Protein AF-A0AAJ2LQS5-F1 (afdb_monomer)

Radius of gyration: 23.56 Å; Cα contacts (8 Å, |Δi|>4): 98; chains: 1; bounding box: 58×43×59 Å

Sequence (122 aa):
MPHKDPDAAKAWRREWWKNSPAMREKQNARSREMKAKINGMLREHKLSMGCADCGFVGHHAALEFHHVGEDKELNLSFAKSISQAKREMQKCEVLCSNCHRIRHWNERPCKPDIFEATYEPA

pLDDT: mean 87.98, std 8.64, range [52.34, 97.75]

Secondary structure (DSSP, 8-state):
---SSHHHHHHHHHHHHHTSHHHHHHHHHHHHHHHHHHHHHHHHHHHHH--TTT---S-GGGEEEEESSS-----GGG--SHHHHHHHHTTEEEEEHHHHHHHHHHHS---HHHHHHH----

Structure (mmCIF, N/CA/C/O backbone):
data_AF-A0AAJ2LQS5-F1
#
_entry.id   AF-A0AAJ2LQS5-F1
#
loop_
_atom_site.group_PDB
_atom_site.id
_atom_site.type_symbol
_atom_site.label_atom_id
_atom_site.label_alt_id
_atom_site.label_comp_id
_atom_site.label_asym_id
_atom_site.label_entity_id
_atom_site.label_seq_id
_atom_site.pdbx_PDB_ins_code
_atom_site.Cartn_x
_atom_site.Cartn_y
_atom_site.Cartn_z
_atom_site.occupancy
_atom_site.B_iso_or_equiv
_atom_site.auth_seq_id
_atom_site.auth_comp_id
_atom_site.auth_asym_id
_atom_site.auth_atom_id
_atom_site.pdbx_PDB_model_num
ATOM 1 N N . MET A 1 1 ? 20.183 9.359 -44.467 1.00 52.34 1 MET A N 1
ATOM 2 C CA . MET A 1 1 ? 20.311 8.588 -43.206 1.00 52.34 1 MET A CA 1
ATOM 3 C C . MET A 1 1 ? 21.008 9.479 -42.184 1.00 52.34 1 MET A C 1
ATOM 5 O O . MET A 1 1 ? 21.917 10.182 -42.607 1.00 52.34 1 MET A O 1
ATOM 9 N N . PRO A 1 2 ? 20.585 9.538 -40.907 1.00 62.75 2 PRO A N 1
ATOM 10 C CA . PRO A 1 2 ? 20.836 10.703 -40.044 1.00 62.75 2 PRO 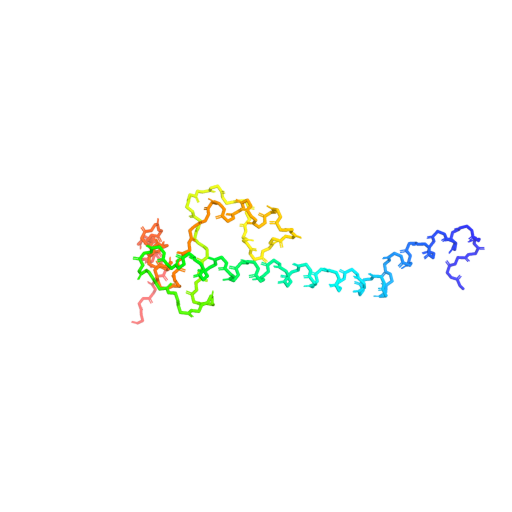A CA 1
ATOM 11 C C . PRO A 1 2 ? 22.287 10.928 -39.600 1.00 62.75 2 PRO A C 1
ATOM 13 O O . PRO A 1 2 ? 22.541 11.894 -38.894 1.00 62.75 2 PRO A O 1
ATOM 16 N N . HIS A 1 3 ? 23.246 10.093 -40.009 1.00 65.75 3 HIS A N 1
ATOM 17 C CA . HIS A 1 3 ? 24.655 10.249 -39.650 1.00 65.75 3 HIS A CA 1
ATOM 18 C C . HIS A 1 3 ? 25.542 9.843 -40.838 1.00 65.75 3 HIS A C 1
ATOM 20 O O . HIS A 1 3 ? 25.412 8.730 -41.346 1.00 65.75 3 HIS A O 1
ATOM 26 N N . LYS A 1 4 ? 26.407 10.760 -41.303 1.00 67.88 4 LYS A N 1
ATOM 27 C CA . LYS A 1 4 ? 27.444 10.500 -42.328 1.00 67.88 4 LYS A CA 1
ATOM 28 C C . LYS A 1 4 ? 28.679 9.800 -41.744 1.00 67.88 4 LYS A C 1
ATOM 30 O O . LYS A 1 4 ? 29.369 9.100 -42.471 1.00 67.88 4 LYS A O 1
ATOM 35 N N . ASP A 1 5 ? 28.930 9.997 -40.452 1.00 84.50 5 ASP A N 1
ATOM 36 C CA . ASP A 1 5 ? 30.027 9.389 -39.700 1.00 84.50 5 ASP A CA 1
ATOM 37 C C . ASP A 1 5 ? 29.607 8.010 -39.125 1.00 84.50 5 ASP A C 1
ATOM 39 O O . ASP A 1 5 ? 28.599 7.933 -38.404 1.00 84.50 5 ASP A O 1
ATOM 43 N N . PRO A 1 6 ? 30.333 6.914 -39.437 1.00 82.81 6 PRO A N 1
ATOM 44 C CA . PRO A 1 6 ? 30.054 5.569 -38.931 1.00 82.81 6 PRO A CA 1
ATOM 45 C C . PRO A 1 6 ? 30.029 5.460 -37.401 1.00 82.81 6 PRO A C 1
ATOM 47 O O . PRO A 1 6 ? 29.211 4.705 -36.859 1.00 82.81 6 PRO A O 1
ATOM 50 N N . ASP A 1 7 ? 30.882 6.211 -36.701 1.00 85.00 7 ASP A N 1
ATOM 51 C CA . ASP A 1 7 ? 30.987 6.143 -35.242 1.00 8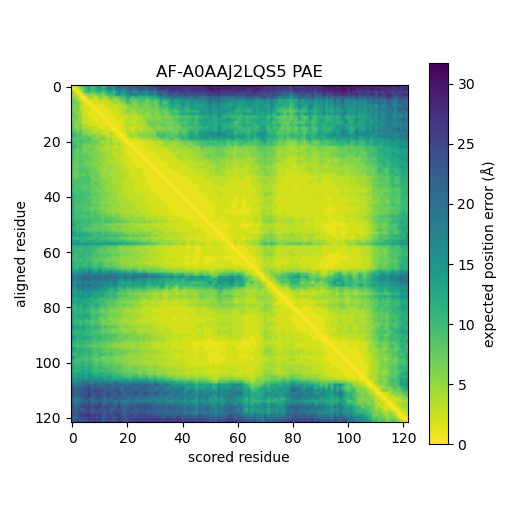5.00 7 ASP A CA 1
ATOM 52 C C . ASP A 1 7 ? 29.810 6.850 -34.568 1.00 85.00 7 ASP A C 1
ATOM 54 O O . ASP A 1 7 ? 29.163 6.279 -33.680 1.00 85.00 7 ASP A O 1
ATOM 58 N N . ALA A 1 8 ? 29.422 8.022 -35.079 1.00 84.38 8 ALA A N 1
ATOM 59 C CA . ALA A 1 8 ? 28.189 8.696 -34.682 1.00 84.38 8 ALA A CA 1
ATOM 60 C C . ALA A 1 8 ? 26.942 7.813 -34.904 1.00 84.38 8 ALA A C 1
ATOM 62 O O . ALA A 1 8 ? 26.075 7.724 -34.032 1.00 84.38 8 ALA A O 1
ATOM 63 N N . ALA A 1 9 ? 26.867 7.075 -36.021 1.00 84.00 9 ALA A N 1
ATOM 64 C CA . ALA A 1 9 ? 25.767 6.143 -36.293 1.00 84.00 9 ALA A CA 1
ATOM 65 C C . ALA A 1 9 ? 25.734 4.943 -35.324 1.00 84.00 9 ALA A C 1
ATOM 67 O O . ALA A 1 9 ? 24.669 4.378 -35.042 1.00 84.00 9 ALA A O 1
ATOM 68 N N . LYS A 1 10 ? 26.899 4.509 -34.829 1.00 85.50 10 LYS A N 1
ATOM 69 C CA . LYS A 1 10 ? 27.030 3.424 -33.845 1.00 85.50 10 LYS A CA 1
ATO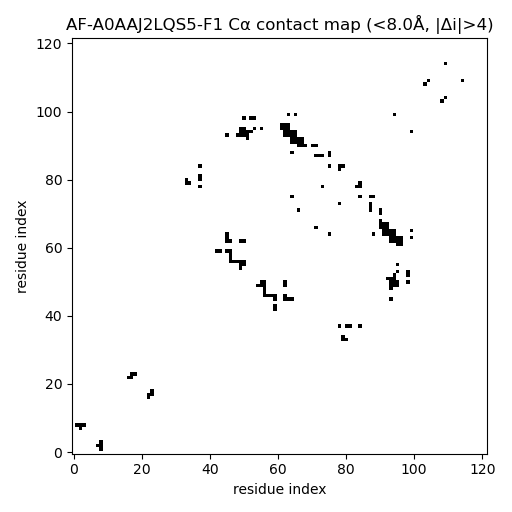M 70 C C . LYS A 1 10 ? 26.611 3.889 -32.451 1.00 85.50 10 LYS A C 1
ATOM 72 O O . LYS A 1 10 ? 25.832 3.196 -31.793 1.00 85.50 10 LYS A O 1
ATOM 77 N N . ALA A 1 11 ? 27.068 5.070 -32.034 1.00 86.94 11 ALA A N 1
ATOM 78 C CA . ALA A 1 11 ? 26.673 5.702 -30.778 1.00 86.94 11 ALA A CA 1
ATOM 79 C C . ALA A 1 11 ? 25.160 5.965 -30.735 1.00 86.94 11 ALA A C 1
ATOM 81 O O . ALA A 1 11 ? 24.492 5.538 -29.791 1.00 86.94 11 ALA A O 1
ATOM 82 N N . TRP A 1 12 ? 24.602 6.551 -31.800 1.00 85.81 12 TRP A N 1
ATOM 83 C CA . TRP A 1 12 ? 23.165 6.803 -31.907 1.00 85.81 12 TRP A CA 1
ATOM 84 C C . TRP A 1 12 ? 22.340 5.515 -31.821 1.00 85.81 12 TRP A C 1
ATOM 86 O O . TRP A 1 12 ? 21.392 5.454 -31.043 1.00 85.81 12 TRP A O 1
ATOM 96 N N . ARG A 1 13 ? 22.723 4.441 -32.532 1.00 83.19 13 ARG A N 1
ATOM 97 C CA . ARG A 1 13 ? 22.027 3.141 -32.437 1.00 83.19 13 ARG A CA 1
ATOM 98 C C . ARG A 1 13 ? 22.064 2.560 -31.025 1.00 83.19 13 ARG A C 1
ATOM 100 O O . ARG A 1 13 ? 21.065 1.999 -30.578 1.00 83.19 13 ARG A O 1
ATOM 107 N N . ARG A 1 14 ? 23.186 2.703 -30.312 1.00 85.19 14 ARG A N 1
ATOM 108 C CA . ARG A 1 14 ? 23.319 2.251 -28.919 1.00 85.19 14 ARG A CA 1
ATOM 109 C C . ARG A 1 14 ? 22.384 3.028 -27.990 1.00 85.19 14 ARG A C 1
ATOM 111 O O . ARG A 1 14 ? 21.737 2.414 -27.146 1.00 85.19 14 ARG A O 1
ATOM 118 N N . GLU A 1 15 ? 22.294 4.346 -28.149 1.00 85.50 15 GLU A N 1
ATOM 119 C CA . GLU A 1 15 ? 21.396 5.211 -27.369 1.00 85.50 15 GLU A CA 1
ATOM 120 C C . GLU A 1 15 ? 19.916 4.961 -27.703 1.00 85.50 15 GLU A C 1
ATOM 122 O O . GLU A 1 15 ? 19.073 4.834 -26.813 1.00 85.50 15 GLU A O 1
ATOM 127 N N . TRP A 1 16 ? 19.602 4.829 -28.993 1.00 85.25 16 TRP A N 1
ATOM 128 C CA . TRP A 1 16 ? 18.257 4.550 -29.485 1.00 85.25 16 TRP A CA 1
ATOM 129 C C . TRP A 1 16 ? 17.766 3.186 -29.008 1.00 85.25 16 TRP A C 1
ATOM 131 O O . TRP A 1 16 ? 16.643 3.087 -28.528 1.00 85.25 16 TRP A O 1
ATOM 141 N N . TRP A 1 17 ? 18.610 2.147 -29.048 1.00 79.06 17 TRP A N 1
ATOM 142 C CA . TRP A 1 17 ? 18.236 0.818 -28.562 1.00 79.06 17 TRP A CA 1
ATOM 143 C C . TRP A 1 17 ? 17.881 0.829 -27.072 1.00 79.06 17 TRP A C 1
ATOM 145 O O . TRP A 1 17 ? 16.870 0.236 -26.695 1.00 79.06 17 TRP A O 1
ATOM 155 N N . LYS A 1 18 ? 18.633 1.561 -26.232 1.00 80.38 18 LYS A N 1
ATOM 156 C CA . LYS A 1 18 ? 18.306 1.733 -24.800 1.00 80.38 18 LYS A CA 1
ATOM 157 C C . LYS A 1 18 ? 16.915 2.341 -24.592 1.00 80.38 18 LYS A C 1
ATOM 159 O O . LYS A 1 18 ? 16.222 1.957 -23.658 1.00 80.38 18 LYS A O 1
ATOM 164 N N . ASN A 1 19 ? 16.514 3.259 -25.470 1.00 82.88 19 ASN A N 1
ATOM 165 C CA . ASN A 1 19 ? 15.224 3.949 -25.426 1.00 82.88 19 ASN A CA 1
ATOM 166 C C . ASN A 1 19 ? 14.176 3.360 -26.380 1.00 82.88 19 ASN A C 1
ATOM 168 O O . ASN A 1 19 ? 13.111 3.954 -26.563 1.00 82.88 19 ASN A O 1
ATOM 172 N N . SER A 1 20 ? 14.464 2.207 -26.986 1.00 89.69 20 SER A N 1
ATOM 173 C CA . SER A 1 20 ? 13.588 1.598 -27.978 1.00 89.69 20 SER A CA 1
ATOM 174 C C . SER A 1 20 ? 12.257 1.179 -27.347 1.00 89.69 20 SER A C 1
ATOM 176 O O . SER A 1 20 ? 12.215 0.837 -26.159 1.00 89.69 20 SER A O 1
ATOM 178 N N . PRO A 1 21 ? 11.166 1.140 -28.132 1.00 90.00 21 PRO A N 1
ATOM 179 C CA . PRO A 1 21 ? 9.877 0.645 -27.655 1.00 90.00 21 PRO A CA 1
ATOM 180 C C . PRO A 1 21 ? 9.974 -0.743 -27.003 1.00 90.00 21 PRO A C 1
ATOM 182 O O . PRO A 1 21 ? 9.381 -0.963 -25.953 1.00 90.00 21 PRO A O 1
ATOM 185 N N . ALA A 1 22 ? 10.793 -1.645 -27.557 1.00 88.88 22 ALA A N 1
ATOM 186 C CA . ALA A 1 22 ? 11.001 -2.987 -27.012 1.00 88.88 22 ALA A CA 1
ATOM 187 C C . ALA A 1 22 ? 11.678 -2.975 -25.628 1.00 88.88 22 ALA A C 1
ATOM 189 O O . ALA A 1 22 ? 11.248 -3.681 -24.715 1.00 88.88 22 ALA A O 1
ATOM 190 N N . MET A 1 23 ? 12.715 -2.151 -25.439 1.00 88.38 23 MET A N 1
ATOM 191 C CA . MET A 1 23 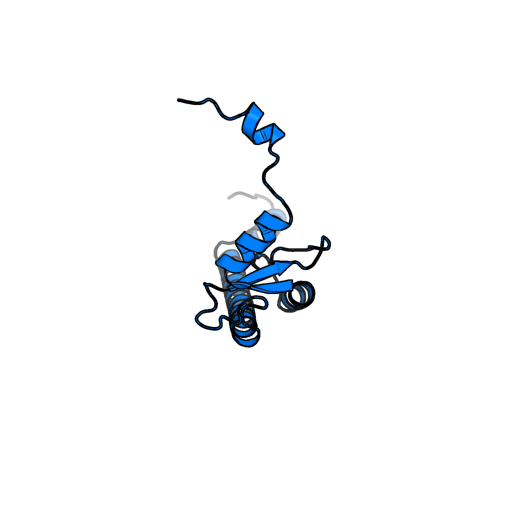? 13.386 -2.028 -24.139 1.00 88.38 23 MET A CA 1
ATOM 192 C C . MET A 1 23 ? 12.501 -1.339 -23.098 1.00 88.38 23 MET A C 1
ATOM 194 O O . MET A 1 23 ? 12.470 -1.774 -21.944 1.00 88.38 23 MET A O 1
ATOM 198 N N . ARG A 1 24 ? 11.736 -0.319 -23.509 1.00 88.12 24 ARG A N 1
ATOM 199 C CA . ARG A 1 24 ? 10.727 0.330 -22.661 1.00 88.12 24 ARG A CA 1
ATOM 200 C C . ARG A 1 24 ? 9.647 -0.655 -22.231 1.00 88.12 24 ARG A C 1
ATOM 202 O O . ARG A 1 24 ? 9.332 -0.704 -21.048 1.00 88.12 24 ARG A O 1
ATOM 209 N N . GLU A 1 25 ? 9.137 -1.486 -23.139 1.00 92.25 25 GLU A N 1
ATOM 210 C CA . GLU A 1 25 ? 8.140 -2.500 -22.783 1.00 92.25 25 GLU A CA 1
ATOM 211 C C . GLU A 1 25 ? 8.715 -3.535 -21.816 1.00 92.25 25 GLU A C 1
ATOM 213 O O . GLU A 1 25 ? 8.087 -3.848 -20.809 1.00 92.25 25 GLU A O 1
ATOM 218 N N . LYS A 1 26 ? 9.955 -3.992 -22.031 1.00 91.12 26 LYS A N 1
ATOM 219 C CA . LYS A 1 26 ? 10.638 -4.891 -21.089 1.00 91.12 26 LYS A CA 1
ATOM 220 C C . LYS A 1 26 ? 10.778 -4.268 -19.694 1.00 91.12 26 LYS A C 1
ATOM 222 O O . LYS A 1 26 ? 10.565 -4.944 -18.685 1.00 91.12 26 LYS A O 1
ATOM 227 N N . GLN A 1 27 ? 11.127 -2.983 -19.617 1.00 88.81 27 GLN A N 1
ATOM 228 C CA . GLN A 1 27 ? 11.227 -2.256 -18.350 1.00 88.81 27 GLN A CA 1
ATOM 229 C C . GLN A 1 27 ? 9.854 -2.079 -17.684 1.00 88.81 27 GLN A C 1
ATOM 231 O O . GLN A 1 27 ? 9.722 -2.315 -16.480 1.00 88.81 27 GLN A O 1
ATOM 236 N N . ASN A 1 28 ? 8.830 -1.725 -18.461 1.00 91.62 28 ASN A N 1
ATOM 237 C CA . ASN A 1 28 ? 7.454 -1.580 -17.995 1.00 91.62 28 ASN A CA 1
ATOM 238 C C . ASN A 1 28 ? 6.897 -2.907 -17.480 1.00 91.62 28 ASN A C 1
ATOM 240 O O . ASN A 1 28 ? 6.310 -2.935 -16.402 1.00 91.62 28 ASN A O 1
ATOM 244 N N . ALA A 1 29 ? 7.127 -4.012 -18.191 1.00 94.44 29 ALA A N 1
ATOM 245 C CA . ALA A 1 29 ? 6.728 -5.352 -17.773 1.00 94.44 29 ALA A CA 1
ATOM 246 C C . ALA A 1 29 ? 7.345 -5.717 -16.416 1.00 94.44 29 ALA A C 1
ATOM 248 O O . ALA A 1 29 ? 6.624 -6.090 -15.490 1.00 94.44 29 ALA A O 1
ATOM 249 N N . ARG A 1 30 ? 8.655 -5.491 -16.246 1.00 91.44 30 ARG A N 1
ATOM 250 C CA . ARG A 1 30 ? 9.337 -5.698 -14.959 1.00 91.44 30 ARG A CA 1
ATOM 251 C C . ARG A 1 30 ? 8.764 -4.810 -13.849 1.00 91.44 30 ARG A C 1
ATOM 253 O O . ARG A 1 30 ? 8.618 -5.253 -12.712 1.00 91.44 30 ARG A O 1
ATOM 260 N N . SER A 1 31 ? 8.444 -3.555 -14.163 1.00 91.31 31 SER A N 1
ATOM 261 C CA . SER A 1 31 ? 7.837 -2.627 -13.204 1.00 91.31 31 SER A CA 1
ATOM 262 C C . SER A 1 31 ? 6.431 -3.072 -12.787 1.00 91.31 31 SER A C 1
ATOM 264 O O . SER A 1 31 ? 6.126 -3.067 -11.595 1.00 91.31 31 SER A O 1
ATOM 266 N N . ARG A 1 32 ? 5.602 -3.526 -13.737 1.00 93.81 32 ARG A N 1
ATOM 267 C CA . ARG A 1 32 ? 4.264 -4.087 -13.482 1.00 93.81 32 ARG A CA 1
ATOM 268 C C . ARG A 1 32 ? 4.346 -5.323 -12.588 1.00 93.81 32 ARG A C 1
ATOM 270 O O . ARG A 1 32 ? 3.608 -5.402 -11.612 1.00 93.81 32 ARG A O 1
ATOM 277 N N . GLU A 1 33 ? 5.274 -6.236 -12.871 1.00 95.12 33 GLU A N 1
ATOM 278 C CA . GLU A 1 33 ? 5.494 -7.442 -12.067 1.00 95.12 33 GLU A CA 1
ATOM 279 C C . GLU A 1 33 ? 5.897 -7.095 -10.625 1.00 95.12 33 GLU A C 1
ATOM 281 O O . GLU A 1 33 ? 5.315 -7.603 -9.666 1.00 95.12 33 GLU A O 1
ATOM 286 N N . MET A 1 34 ? 6.853 -6.175 -10.454 1.00 93.62 34 MET A N 1
ATOM 287 C CA . MET A 1 34 ? 7.264 -5.720 -9.124 1.00 93.62 34 MET A CA 1
ATOM 288 C C . MET A 1 34 ? 6.108 -5.042 -8.379 1.00 93.62 34 MET A C 1
ATOM 290 O O . MET A 1 34 ? 5.890 -5.308 -7.198 1.00 93.62 34 MET A O 1
ATOM 294 N N . LYS A 1 35 ? 5.325 -4.204 -9.067 1.00 93.62 35 LYS A N 1
ATOM 295 C CA . LYS A 1 35 ? 4.162 -3.534 -8.478 1.00 93.62 35 LYS A CA 1
ATOM 296 C C . LYS A 1 35 ? 3.079 -4.532 -8.065 1.00 93.62 35 LYS A C 1
ATOM 298 O O . LYS A 1 35 ? 2.487 -4.365 -7.004 1.00 93.62 35 LYS A O 1
ATOM 303 N N . ALA A 1 36 ? 2.853 -5.587 -8.848 1.00 95.00 36 ALA A N 1
ATOM 304 C CA . ALA A 1 36 ? 1.943 -6.671 -8.486 1.00 95.00 36 ALA A CA 1
ATOM 305 C C . ALA A 1 36 ? 2.410 -7.403 -7.217 1.00 95.00 36 ALA A C 1
ATOM 307 O O . ALA A 1 36 ? 1.609 -7.594 -6.305 1.00 95.00 36 ALA A O 1
ATOM 308 N N . LYS A 1 37 ? 3.710 -7.720 -7.112 1.00 95.69 37 LYS A N 1
ATOM 309 C CA . LYS A 1 37 ? 4.311 -8.339 -5.915 1.00 95.69 37 LYS A CA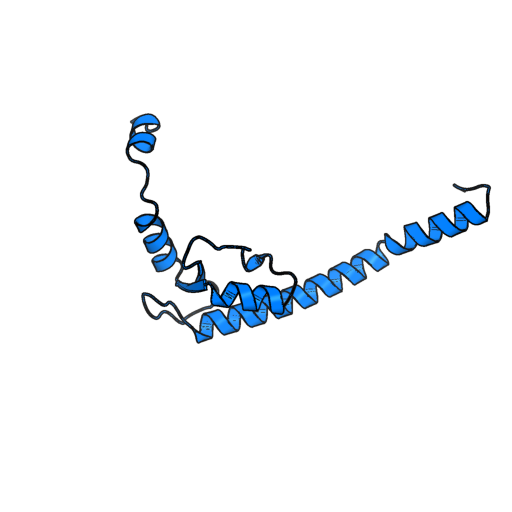 1
ATOM 310 C C . LYS A 1 37 ? 4.141 -7.474 -4.666 1.00 95.69 37 LYS A C 1
ATOM 312 O O . LYS A 1 37 ? 3.698 -7.966 -3.633 1.00 95.69 37 LYS A O 1
ATOM 317 N N . ILE A 1 38 ? 4.449 -6.180 -4.769 1.00 95.44 38 ILE A N 1
ATOM 318 C CA . ILE A 1 38 ? 4.281 -5.230 -3.659 1.00 95.44 38 ILE A CA 1
ATOM 319 C C . ILE A 1 38 ? 2.805 -5.140 -3.264 1.00 95.44 38 ILE A C 1
ATOM 321 O O . ILE A 1 38 ? 2.480 -5.273 -2.090 1.00 95.44 38 ILE A O 1
ATOM 325 N N . ASN A 1 39 ? 1.902 -4.981 -4.233 1.00 94.44 39 ASN A N 1
ATOM 326 C CA . ASN A 1 39 ? 0.470 -4.909 -3.960 1.00 94.44 39 ASN A CA 1
ATOM 327 C C . ASN A 1 39 ? -0.065 -6.184 -3.295 1.00 94.44 39 ASN A C 1
ATOM 329 O O . ASN A 1 39 ? -0.911 -6.066 -2.416 1.00 94.44 39 ASN A O 1
ATOM 333 N N . GLY A 1 40 ? 0.409 -7.372 -3.684 1.00 96.00 40 GLY A N 1
ATOM 334 C CA . GLY A 1 40 ? 0.057 -8.634 -3.024 1.00 96.00 40 GLY A CA 1
ATOM 335 C C . GLY A 1 40 ? 0.448 -8.624 -1.547 1.00 96.00 40 GLY A C 1
ATOM 336 O O . GLY A 1 40 ? -0.414 -8.755 -0.683 1.00 96.00 40 GLY A O 1
ATOM 337 N N . MET A 1 41 ? 1.714 -8.309 -1.259 1.00 95.88 41 MET A N 1
ATOM 338 C CA . MET A 1 41 ? 2.228 -8.196 0.111 1.00 95.88 41 MET A CA 1
ATOM 339 C C . MET A 1 41 ? 1.440 -7.179 0.957 1.00 95.88 41 MET A C 1
ATOM 341 O O . MET A 1 41 ? 1.114 -7.443 2.112 1.00 95.88 41 MET A O 1
ATOM 345 N N . LEU A 1 42 ? 1.106 -6.014 0.391 1.00 95.38 42 LEU A N 1
ATOM 346 C CA . LEU A 1 42 ? 0.321 -4.994 1.094 1.00 95.38 42 LEU A CA 1
ATOM 347 C C . LEU A 1 42 ? -1.107 -5.467 1.396 1.00 95.38 42 LEU A C 1
ATOM 349 O O . LEU A 1 42 ? -1.649 -5.128 2.445 1.00 95.38 42 LEU A O 1
ATOM 353 N N . ARG A 1 43 ? -1.728 -6.237 0.493 1.00 96.06 43 ARG A N 1
ATOM 354 C CA . ARG A 1 43 ? -3.074 -6.796 0.704 1.00 96.06 43 ARG A CA 1
ATOM 355 C C . ARG A 1 43 ? -3.079 -7.825 1.823 1.00 96.06 43 ARG A C 1
ATOM 357 O O . ARG A 1 43 ? -3.930 -7.736 2.703 1.00 96.06 43 ARG A O 1
ATOM 364 N N . GLU A 1 44 ? -2.126 -8.752 1.794 1.00 96.00 44 GLU A N 1
ATOM 365 C CA . GLU A 1 44 ? -1.960 -9.773 2.831 1.00 96.00 44 GLU A CA 1
ATOM 366 C C . GLU A 1 44 ? -1.747 -9.130 4.198 1.00 96.00 44 GLU A C 1
ATOM 368 O O . GLU A 1 44 ? -2.428 -9.477 5.158 1.00 96.00 44 GLU A O 1
ATOM 373 N N . HIS A 1 45 ? -0.878 -8.123 4.276 1.00 95.62 45 HIS A N 1
ATOM 374 C CA . HIS A 1 45 ? -0.629 -7.436 5.534 1.00 95.62 45 HIS A CA 1
ATOM 375 C C . HIS A 1 45 ? -1.862 -6.693 6.063 1.00 95.62 45 HIS A C 1
ATOM 377 O O . HIS A 1 45 ? -2.167 -6.796 7.247 1.00 95.62 45 HIS A O 1
ATOM 383 N N . LYS A 1 46 ? -2.616 -5.998 5.198 1.00 96.25 46 LYS A N 1
ATOM 384 C CA . LYS A 1 46 ? -3.876 -5.353 5.603 1.00 96.25 46 LYS A CA 1
ATOM 385 C C . LYS A 1 46 ? -4.850 -6.357 6.217 1.00 96.25 46 LYS A C 1
ATOM 387 O O . LYS A 1 46 ? -5.398 -6.095 7.280 1.00 96.25 46 LYS A O 1
ATOM 392 N N . LEU A 1 47 ? -5.049 -7.502 5.566 1.00 96.69 47 LEU A N 1
ATOM 393 C CA . LEU A 1 47 ? -5.948 -8.549 6.061 1.00 96.69 47 LEU A CA 1
ATOM 394 C C . LEU A 1 47 ? -5.417 -9.228 7.326 1.00 96.69 47 LEU A C 1
ATOM 396 O O . LEU A 1 47 ? -6.203 -9.591 8.188 1.00 96.69 47 LEU A O 1
ATOM 400 N N . SER A 1 48 ? -4.102 -9.382 7.459 1.00 96.06 48 SER A N 1
ATOM 401 C CA . SER A 1 48 ? -3.503 -9.968 8.659 1.00 96.06 48 SER A CA 1
ATOM 402 C C . SER A 1 48 ? -3.636 -9.068 9.886 1.00 96.06 48 SER A C 1
ATOM 404 O O . SER A 1 48 ? -3.737 -9.588 10.991 1.00 96.06 48 SER A O 1
ATOM 406 N N . MET A 1 49 ? -3.576 -7.747 9.708 1.00 95.94 49 MET A N 1
ATOM 407 C CA . MET A 1 49 ? -3.635 -6.792 10.817 1.00 95.94 49 MET A CA 1
ATOM 408 C C . MET A 1 49 ? -5.071 -6.423 11.189 1.00 95.94 49 MET A C 1
ATOM 410 O O . MET A 1 49 ? -5.391 -6.325 12.370 1.00 95.94 49 MET A O 1
ATOM 414 N N . GLY A 1 50 ? -5.937 -6.215 10.192 1.00 96.19 50 GLY A N 1
ATOM 415 C CA . GLY A 1 50 ? -7.267 -5.661 10.425 1.00 96.19 50 GLY A CA 1
ATOM 416 C C . GLY A 1 50 ? -7.248 -4.188 10.825 1.00 96.19 50 GLY A C 1
ATOM 417 O O . GLY A 1 50 ? -6.196 -3.572 10.967 1.00 96.19 50 GLY A O 1
ATOM 418 N N . CYS A 1 51 ? -8.430 -3.593 10.977 1.00 97.75 51 CYS A N 1
ATOM 419 C CA . CYS A 1 51 ? -8.537 -2.233 11.498 1.00 97.75 51 CYS A CA 1
ATOM 420 C C . CYS A 1 51 ? -8.136 -2.189 12.981 1.00 97.75 51 CYS A C 1
ATOM 422 O O . CYS A 1 51 ? -8.795 -2.829 13.794 1.00 97.75 51 CYS A O 1
ATOM 424 N N . ALA A 1 52 ? -7.153 -1.365 13.345 1.00 96.81 52 ALA A N 1
ATOM 425 C CA . ALA A 1 52 ? -6.718 -1.187 14.732 1.00 96.81 52 ALA A CA 1
ATOM 426 C C . ALA A 1 52 ? -7.823 -0.622 15.646 1.00 96.81 52 ALA A C 1
ATOM 428 O O . ALA A 1 52 ? -7.913 -1.015 16.803 1.00 96.81 52 ALA A O 1
ATOM 429 N N . ASP A 1 53 ? -8.703 0.239 15.120 1.00 96.44 53 ASP A N 1
ATOM 430 C CA . ASP A 1 53 ? -9.754 0.869 15.934 1.00 96.44 53 ASP A CA 1
ATOM 431 C C . ASP A 1 53 ? -11.001 -0.007 16.144 1.00 96.44 53 ASP A C 1
ATOM 433 O O . ASP A 1 53 ? -11.525 -0.085 17.250 1.00 96.44 53 ASP A O 1
ATOM 437 N N . CYS A 1 54 ? -11.519 -0.643 15.086 1.00 96.62 54 CYS A N 1
ATOM 438 C CA . CYS A 1 54 ? -12.788 -1.383 15.141 1.00 96.62 54 CYS A CA 1
ATOM 439 C C . CYS A 1 54 ? -12.667 -2.887 14.862 1.00 96.62 54 CYS A C 1
ATOM 441 O O . CYS A 1 54 ? -13.675 -3.590 14.860 1.00 96.62 54 CYS A O 1
ATOM 443 N N . GLY A 1 55 ? -11.465 -3.391 14.572 1.00 96.06 55 GLY A N 1
ATOM 444 C CA . GLY A 1 55 ? -11.219 -4.812 14.318 1.00 96.06 55 GLY A CA 1
ATOM 445 C C . GLY A 1 55 ? -11.724 -5.341 12.971 1.00 96.06 55 GLY A C 1
ATOM 446 O O . GLY A 1 55 ? -11.701 -6.546 12.750 1.00 96.06 55 GLY A O 1
ATOM 447 N N . PHE A 1 56 ? -12.195 -4.493 12.050 1.00 97.00 56 PHE A N 1
ATOM 448 C CA . PHE A 1 56 ? -12.701 -4.946 10.749 1.00 97.00 56 PHE A CA 1
ATOM 449 C C . PHE A 1 56 ? -11.633 -5.691 9.920 1.00 97.00 56 PHE A C 1
ATOM 451 O O . PHE A 1 56 ? -10.570 -5.136 9.636 1.00 97.00 56 PHE A O 1
ATOM 458 N N . VAL A 1 57 ? -11.965 -6.907 9.459 1.00 93.44 57 VAL A N 1
ATOM 459 C CA . VAL A 1 57 ? -11.130 -7.760 8.583 1.00 93.44 57 VAL A CA 1
ATOM 460 C C . VAL A 1 57 ? -11.965 -8.387 7.453 1.00 93.44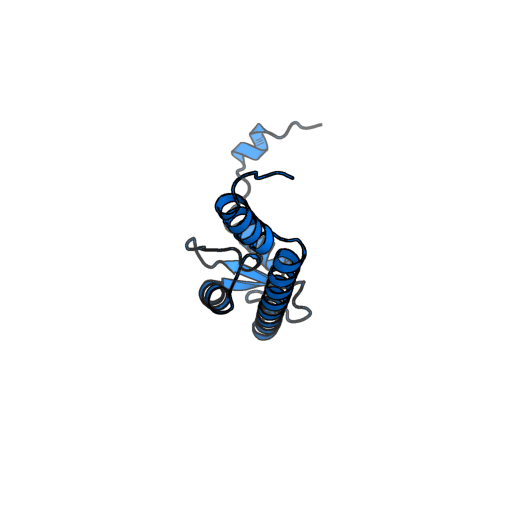 57 VAL A C 1
ATOM 462 O O . VAL A 1 57 ? -11.975 -9.595 7.250 1.00 93.44 57 VAL A O 1
ATOM 465 N N . GLY A 1 58 ? -12.741 -7.580 6.726 1.00 93.50 58 GLY A N 1
ATOM 466 C CA . GLY A 1 58 ? -13.575 -8.097 5.629 1.00 93.50 58 GLY A CA 1
ATOM 467 C C . GLY A 1 58 ? -12.848 -8.149 4.284 1.00 93.50 58 GLY A C 1
ATOM 468 O O . GLY A 1 58 ? -12.780 -9.184 3.628 1.00 93.50 58 GLY A O 1
ATOM 469 N N . HIS A 1 59 ? -12.308 -7.011 3.845 1.00 96.25 59 HIS A N 1
ATOM 470 C CA . HIS A 1 59 ? -11.671 -6.898 2.536 1.00 96.25 59 HIS A CA 1
ATOM 471 C C . HIS A 1 59 ? -10.570 -5.836 2.552 1.00 96.25 59 HIS A C 1
ATOM 473 O O . HIS A 1 59 ? -10.781 -4.716 3.016 1.00 96.25 59 HIS A O 1
ATOM 479 N N . HIS A 1 60 ? -9.409 -6.145 1.969 1.00 95.62 60 HIS A N 1
ATOM 480 C CA . HIS A 1 60 ? -8.237 -5.260 1.982 1.00 95.62 60 HIS A CA 1
ATOM 481 C C . HIS A 1 60 ? -8.492 -3.886 1.331 1.00 95.62 60 HIS A C 1
ATOM 483 O O . HIS A 1 60 ? -7.710 -2.959 1.523 1.00 95.62 60 HIS A O 1
ATOM 489 N N . ALA A 1 61 ? -9.510 -3.768 0.468 1.00 95.38 61 ALA A N 1
ATOM 490 C CA . ALA A 1 61 ? -9.839 -2.516 -0.221 1.00 95.38 61 ALA A CA 1
ATOM 491 C C . ALA A 1 61 ? -10.551 -1.515 0.695 1.00 95.38 61 ALA A C 1
ATOM 493 O O . ALA A 1 61 ? -10.477 -0.323 0.434 1.00 95.38 61 ALA A O 1
ATOM 494 N N . ALA A 1 62 ? -11.197 -1.997 1.759 1.00 96.31 62 ALA A N 1
ATOM 495 C CA . ALA A 1 62 ? -11.791 -1.157 2.794 1.00 96.31 62 ALA A CA 1
ATOM 496 C C . ALA A 1 62 ? -10.799 -0.832 3.925 1.00 96.31 62 ALA A C 1
ATOM 498 O O . ALA A 1 62 ? -11.171 -0.174 4.891 1.00 96.31 62 ALA A O 1
ATOM 499 N N . LEU A 1 63 ? -9.555 -1.314 3.817 1.00 96.69 63 LEU A N 1
ATOM 500 C CA . LEU A 1 63 ? -8.471 -1.074 4.760 1.00 96.69 63 LEU A CA 1
ATOM 501 C C . LEU A 1 63 ? -7.436 -0.133 4.140 1.00 96.69 63 LEU A C 1
ATOM 503 O O . LEU A 1 63 ? -7.044 -0.281 2.980 1.00 96.69 63 LEU A O 1
ATOM 507 N N . GLU A 1 64 ? -6.948 0.808 4.929 1.00 95.00 64 GLU A N 1
ATOM 508 C CA . GLU A 1 64 ? -6.012 1.866 4.571 1.00 95.00 64 GLU A CA 1
ATOM 509 C C . GLU A 1 64 ? -4.847 1.878 5.562 1.00 95.00 64 GLU A C 1
ATOM 511 O O . GLU A 1 64 ? -4.981 1.452 6.705 1.00 95.00 64 GLU A O 1
ATOM 516 N N . PHE A 1 65 ? -3.681 2.309 5.086 1.00 94.44 65 PHE A N 1
ATOM 517 C CA . PHE A 1 65 ? -2.522 2.506 5.948 1.00 94.44 65 PHE A CA 1
ATOM 518 C C . PHE A 1 65 ? -2.569 3.925 6.495 1.00 94.44 65 PHE A C 1
ATOM 520 O O . PHE A 1 65 ? -2.526 4.874 5.709 1.00 94.44 65 PHE A O 1
ATOM 527 N N . HIS A 1 66 ? -2.649 4.036 7.812 1.00 91.69 66 HIS A N 1
ATOM 528 C CA . HIS A 1 66 ? -2.581 5.291 8.535 1.00 91.69 66 HIS A CA 1
ATOM 529 C C . HIS A 1 66 ? -1.181 5.457 9.121 1.00 91.69 66 HIS A C 1
ATOM 531 O O . HIS A 1 66 ? -0.633 4.526 9.705 1.00 91.69 66 HIS A O 1
ATOM 537 N N . HIS A 1 67 ? -0.580 6.623 8.928 1.00 90.12 67 HIS A N 1
ATOM 538 C CA . HIS A 1 67 ? 0.757 6.926 9.429 1.00 90.12 67 HIS A CA 1
ATOM 539 C C . HIS A 1 67 ? 0.679 7.361 10.889 1.00 90.12 67 HIS A C 1
ATOM 541 O O . HIS A 1 67 ? 0.021 8.350 11.187 1.00 90.12 67 HIS A O 1
ATOM 547 N N . VAL A 1 68 ? 1.384 6.660 11.779 1.00 84.31 68 VAL A N 1
ATOM 548 C CA . VAL A 1 68 ? 1.430 7.009 13.205 1.00 84.31 68 VAL A CA 1
ATOM 549 C C . VAL A 1 68 ? 2.599 7.976 13.418 1.00 84.31 68 VAL A C 1
ATOM 551 O O . VAL A 1 68 ? 3.721 7.564 13.707 1.00 84.31 68 VAL A O 1
ATOM 554 N N . GLY A 1 69 ? 2.351 9.271 13.196 1.00 79.69 69 GLY A N 1
ATOM 555 C CA . GLY A 1 69 ? 3.331 10.356 13.347 1.00 79.69 69 GLY A CA 1
ATOM 556 C C . GLY A 1 69 ? 3.642 11.125 12.055 1.00 79.69 69 GLY A C 1
ATOM 557 O O . GLY A 1 69 ? 3.076 10.867 10.994 1.00 79.69 69 GLY A O 1
ATOM 558 N N . GLU A 1 70 ? 4.558 12.094 12.147 1.00 72.69 70 GLU A N 1
ATOM 559 C CA . GLU A 1 70 ? 4.899 12.999 11.033 1.00 72.69 70 GLU A CA 1
ATOM 560 C C . GLU A 1 70 ? 6.041 12.486 10.135 1.00 72.69 70 GLU A C 1
ATOM 562 O O . GLU A 1 70 ? 6.282 13.044 9.064 1.00 72.69 70 GLU A O 1
ATOM 567 N N . ASP A 1 71 ? 6.718 11.396 10.518 1.00 71.06 71 ASP A N 1
ATOM 568 C CA . ASP A 1 71 ? 7.876 10.834 9.800 1.00 71.06 71 ASP A CA 1
ATOM 569 C C . ASP A 1 71 ? 7.472 9.935 8.612 1.00 71.06 71 ASP A C 1
ATOM 571 O O . ASP A 1 71 ? 7.855 8.764 8.484 1.00 71.06 71 ASP A O 1
ATOM 575 N N . LYS A 1 72 ? 6.638 10.498 7.736 1.00 75.50 72 LYS A N 1
ATOM 576 C CA . LYS A 1 72 ? 6.220 9.878 6.481 1.00 75.50 72 LYS A CA 1
ATOM 577 C C . LYS A 1 72 ? 7.257 10.142 5.401 1.00 75.50 72 LYS A C 1
ATOM 579 O O . LYS A 1 72 ? 7.317 11.229 4.829 1.00 75.50 72 LYS A O 1
ATOM 584 N N . GLU A 1 73 ? 8.000 9.105 5.037 1.00 72.81 73 GLU A N 1
ATOM 585 C CA . GLU A 1 73 ? 8.926 9.178 3.905 1.00 72.81 73 GLU A CA 1
ATOM 586 C C . GLU A 1 73 ? 8.200 8.945 2.575 1.00 72.81 73 GLU A C 1
ATOM 588 O O . GLU A 1 73 ? 8.610 9.461 1.531 1.00 72.81 73 GLU A O 1
ATOM 593 N N . LEU A 1 74 ? 7.125 8.142 2.579 1.00 80.69 74 LEU A N 1
ATOM 594 C CA . LEU A 1 74 ? 6.481 7.707 1.345 1.00 80.69 74 LEU A CA 1
ATOM 595 C C . LEU A 1 74 ? 5.009 7.308 1.535 1.00 80.69 74 LEU A C 1
ATOM 597 O O . LEU A 1 74 ? 4.613 6.652 2.488 1.00 80.69 74 LEU A O 1
ATOM 601 N N . ASN A 1 75 ? 4.161 7.582 0.542 1.00 82.69 75 ASN A N 1
ATOM 602 C CA . ASN A 1 75 ? 2.908 6.833 0.429 1.00 82.69 75 ASN A CA 1
ATOM 603 C C . ASN A 1 75 ? 3.205 5.397 -0.049 1.00 82.69 75 ASN A C 1
ATOM 605 O O . ASN A 1 75 ? 3.792 5.220 -1.116 1.00 82.69 75 ASN A O 1
ATOM 609 N N . LEU A 1 76 ? 2.749 4.378 0.687 1.00 85.69 76 LEU A N 1
ATOM 610 C CA . LEU A 1 76 ? 2.942 2.956 0.352 1.00 85.69 76 LEU A CA 1
ATOM 611 C C . LEU A 1 76 ? 2.506 2.582 -1.078 1.00 85.69 76 LEU A C 1
ATOM 613 O O . LEU A 1 76 ? 3.076 1.673 -1.679 1.00 85.69 76 LEU A O 1
ATOM 617 N N . SER A 1 77 ? 1.572 3.331 -1.672 1.00 80.25 77 SER A N 1
ATOM 618 C CA . SER A 1 77 ? 1.139 3.166 -3.070 1.00 80.25 77 SER A CA 1
ATOM 619 C C . SER A 1 77 ? 2.231 3.492 -4.105 1.00 80.25 77 SER A C 1
ATOM 621 O O . SER A 1 77 ? 2.143 3.061 -5.259 1.00 80.25 77 SER A O 1
ATOM 623 N N . PHE A 1 78 ? 3.259 4.252 -3.710 1.00 86.31 78 PHE A N 1
ATOM 624 C CA . PHE A 1 78 ? 4.404 4.640 -4.541 1.00 86.31 78 PHE A CA 1
ATOM 625 C C . PHE A 1 78 ? 5.659 3.798 -4.287 1.00 86.31 78 PHE A C 1
ATOM 627 O O . PHE A 1 78 ? 6.705 4.086 -4.874 1.00 86.31 78 PHE A O 1
ATOM 634 N N . ALA A 1 79 ? 5.586 2.765 -3.442 1.00 89.94 79 ALA A N 1
ATOM 635 C CA . ALA A 1 79 ? 6.744 1.929 -3.145 1.00 89.94 79 ALA A CA 1
ATOM 636 C C . ALA A 1 79 ? 7.267 1.246 -4.418 1.00 89.94 79 ALA A C 1
ATOM 638 O O . ALA A 1 79 ? 6.514 0.633 -5.178 1.00 89.94 79 ALA A O 1
ATOM 639 N N . LYS A 1 80 ? 8.581 1.359 -4.656 1.00 88.69 80 LYS A N 1
ATOM 640 C CA . LYS A 1 80 ? 9.251 0.791 -5.843 1.00 88.69 80 LYS A CA 1
ATOM 641 C C . LYS A 1 80 ? 9.969 -0.525 -5.552 1.00 88.69 80 LYS A C 1
ATOM 643 O O . LYS A 1 80 ? 10.380 -1.219 -6.480 1.00 88.69 80 LYS A O 1
ATOM 648 N N . SER A 1 81 ? 10.125 -0.870 -4.278 1.00 91.94 81 SER A N 1
ATOM 649 C CA . SER A 1 81 ? 10.741 -2.115 -3.832 1.00 91.94 81 SER A CA 1
ATOM 650 C C . SER A 1 81 ? 10.030 -2.675 -2.603 1.00 91.94 81 SER A C 1
ATOM 652 O O . SER A 1 81 ? 9.410 -1.947 -1.826 1.00 91.94 81 SER A O 1
ATOM 654 N N . ILE A 1 82 ? 10.176 -3.985 -2.400 1.00 92.19 82 ILE A N 1
ATOM 655 C CA . ILE A 1 82 ? 9.661 -4.684 -1.216 1.00 92.19 82 ILE A CA 1
ATOM 656 C C . ILE A 1 82 ? 10.286 -4.119 0.064 1.00 92.19 82 ILE A C 1
ATOM 658 O O . ILE A 1 82 ? 9.592 -3.928 1.055 1.00 92.19 82 ILE A O 1
ATOM 662 N N . SER A 1 83 ? 11.589 -3.823 0.050 1.00 93.06 83 SER A N 1
ATOM 663 C CA . SER A 1 83 ? 12.280 -3.284 1.225 1.00 93.06 83 SER A CA 1
ATOM 664 C C . SER A 1 83 ? 11.766 -1.901 1.615 1.00 93.06 83 SER A C 1
ATOM 666 O O . SER A 1 83 ? 11.602 -1.634 2.800 1.00 93.06 83 SER A O 1
ATOM 668 N N . GLN A 1 84 ? 11.473 -1.042 0.634 1.00 92.00 84 GLN A N 1
ATOM 669 C CA . GLN A 1 84 ? 10.886 0.272 0.881 1.00 92.00 84 GLN A CA 1
ATOM 670 C C . GLN A 1 84 ? 9.479 0.147 1.467 1.00 92.00 84 GLN A C 1
ATOM 672 O O . GLN A 1 84 ? 9.192 0.783 2.474 1.00 92.00 84 GLN A O 1
ATOM 677 N N . ALA A 1 85 ? 8.640 -0.714 0.882 1.00 92.81 85 ALA A N 1
ATOM 678 C CA . ALA A 1 85 ? 7.304 -0.973 1.406 1.00 92.81 85 ALA A CA 1
ATOM 679 C C . ALA A 1 85 ? 7.357 -1.481 2.857 1.00 92.81 85 ALA A C 1
ATOM 681 O O . ALA A 1 85 ? 6.670 -0.939 3.709 1.00 92.81 85 ALA A O 1
ATOM 682 N N . LYS A 1 86 ? 8.229 -2.452 3.167 1.00 91.62 86 LYS A N 1
ATOM 683 C CA . LYS A 1 86 ? 8.370 -2.997 4.528 1.00 91.62 86 LYS A CA 1
ATOM 684 C C . LYS A 1 86 ? 8.790 -1.955 5.567 1.00 91.62 86 LYS A C 1
ATOM 686 O O . LYS A 1 86 ? 8.248 -1.976 6.664 1.00 91.62 86 LYS A O 1
ATOM 691 N N . ARG A 1 87 ? 9.740 -1.070 5.240 1.00 91.75 87 ARG A N 1
ATOM 692 C CA . ARG A 1 87 ? 10.162 0.001 6.161 1.00 91.75 87 ARG A CA 1
ATOM 693 C C . ARG A 1 87 ? 9.014 0.952 6.469 1.00 91.75 87 ARG A C 1
ATOM 695 O O . ARG A 1 87 ? 8.768 1.252 7.626 1.00 91.75 87 ARG A O 1
ATOM 702 N N . GLU A 1 88 ? 8.287 1.368 5.439 1.00 91.38 88 GLU A N 1
ATOM 703 C CA . GLU A 1 88 ? 7.173 2.297 5.613 1.00 91.38 88 GLU A CA 1
ATOM 704 C C . GLU A 1 88 ? 5.997 1.646 6.357 1.00 91.38 88 GLU A C 1
ATOM 706 O O . GLU A 1 88 ? 5.367 2.284 7.194 1.00 91.38 88 GLU A O 1
ATOM 711 N N . MET A 1 89 ? 5.74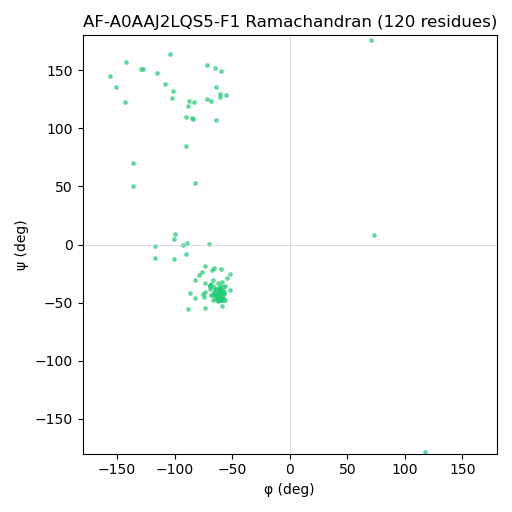0 0.352 6.130 1.00 91.38 89 MET A N 1
ATOM 712 C CA . MET A 1 89 ? 4.711 -0.401 6.859 1.00 91.38 89 MET A CA 1
ATOM 713 C C . MET A 1 89 ? 4.949 -0.424 8.371 1.00 91.38 89 MET A C 1
ATOM 715 O O . MET A 1 89 ? 3.982 -0.429 9.116 1.00 91.38 89 MET A O 1
ATOM 719 N N . GLN A 1 90 ? 6.202 -0.412 8.836 1.00 90.88 90 GLN A N 1
ATOM 720 C CA . GLN A 1 90 ? 6.512 -0.378 10.274 1.00 90.88 90 GLN A CA 1
ATOM 721 C C . GLN A 1 9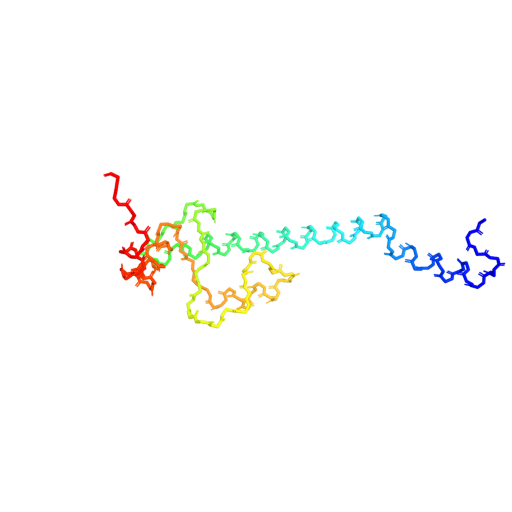0 ? 6.117 0.946 10.939 1.00 90.88 90 GLN A C 1
ATOM 723 O O . GLN A 1 90 ? 5.939 0.982 12.151 1.00 90.88 90 GLN A O 1
ATOM 728 N N . LYS A 1 91 ? 5.978 2.019 10.152 1.00 90.62 91 LYS A N 1
ATOM 729 C CA . LYS A 1 91 ? 5.534 3.342 10.612 1.00 90.62 91 LYS A CA 1
ATOM 730 C C . LYS A 1 91 ? 4.015 3.534 10.477 1.00 90.62 91 LYS A C 1
ATOM 732 O O . LYS A 1 91 ? 3.498 4.609 10.777 1.00 90.62 91 LYS A O 1
ATOM 737 N N . CYS A 1 92 ? 3.306 2.527 9.963 1.00 92.25 92 CYS A N 1
ATOM 738 C CA . CYS A 1 92 ? 1.880 2.603 9.686 1.00 92.25 92 CYS A CA 1
ATOM 739 C C . CYS A 1 92 ? 1.091 1.625 10.554 1.00 92.25 92 CYS A C 1
ATOM 741 O O . CYS A 1 92 ? 1.519 0.501 10.804 1.00 92.25 92 CYS A O 1
ATOM 743 N N . GLU A 1 93 ? -0.125 2.015 10.895 1.00 94.38 93 GLU A N 1
ATOM 744 C CA . GLU A 1 93 ? -1.172 1.111 11.350 1.00 94.38 93 GLU A CA 1
ATOM 745 C C . GLU A 1 93 ? -2.194 0.883 10.231 1.00 94.38 93 GLU A C 1
ATOM 747 O O . GLU A 1 93 ? -2.246 1.611 9.233 1.00 94.38 93 GLU A O 1
ATOM 752 N N . VAL A 1 94 ? -3.009 -0.158 10.371 1.00 96.19 94 VAL A N 1
ATOM 753 C CA . VAL A 1 94 ? -4.073 -0.465 9.414 1.00 96.19 94 VAL A CA 1
ATOM 754 C C . VAL A 1 94 ? -5.399 -0.009 10.007 1.00 96.19 94 VAL A C 1
ATOM 756 O O . VAL A 1 94 ? -5.757 -0.414 11.107 1.00 96.19 94 VAL A O 1
ATOM 759 N N . LEU A 1 95 ? -6.151 0.812 9.276 1.00 96.94 95 LEU A N 1
ATOM 760 C CA . LEU A 1 95 ? -7.482 1.282 9.665 1.00 96.94 95 LEU A CA 1
ATOM 761 C C . LEU A 1 95 ? -8.488 1.019 8.555 1.00 96.94 95 LEU A C 1
ATOM 763 O O . LEU A 1 95 ? -8.136 1.025 7.380 1.00 96.94 95 LEU A O 1
ATOM 767 N N . CYS A 1 96 ? -9.759 0.815 8.895 1.00 97.56 96 CYS A N 1
ATOM 768 C CA . CYS A 1 96 ? -10.797 0.848 7.873 1.00 97.56 96 CYS A CA 1
ATOM 769 C C . CYS A 1 96 ? -11.028 2.286 7.394 1.00 97.56 96 CYS A C 1
ATOM 771 O O . CYS A 1 96 ? -10.803 3.231 8.151 1.00 97.56 96 CYS A O 1
ATOM 773 N N . SER A 1 97 ? -11.513 2.468 6.163 1.00 96.19 97 SER A N 1
ATOM 774 C CA . SER A 1 97 ? -11.713 3.803 5.577 1.00 96.19 97 SER A CA 1
ATOM 775 C C . SER A 1 97 ? -12.583 4.731 6.441 1.00 96.19 97 SER A C 1
ATOM 777 O O . SER A 1 97 ? -12.391 5.944 6.407 1.00 96.19 97 SER A O 1
ATOM 779 N N . ASN A 1 98 ? -13.511 4.190 7.237 1.00 96.56 98 ASN A N 1
ATOM 780 C CA . ASN A 1 98 ? -14.343 4.985 8.145 1.00 96.56 98 ASN A CA 1
ATOM 781 C C . ASN A 1 98 ? -13.543 5.469 9.363 1.00 96.56 98 ASN A C 1
ATOM 783 O O . ASN A 1 98 ? -13.471 6.672 9.603 1.00 96.56 98 ASN A O 1
ATOM 787 N N . CYS A 1 99 ? -12.895 4.551 10.091 1.00 96.75 99 CYS A N 1
ATOM 788 C CA . CYS A 1 99 ? -12.042 4.888 11.236 1.00 96.75 99 CYS A CA 1
ATOM 789 C C . CYS A 1 99 ? -10.900 5.823 10.827 1.00 96.75 99 CYS A C 1
ATOM 791 O O . CYS A 1 99 ? -10.636 6.807 11.509 1.00 96.75 99 CYS A O 1
ATOM 793 N N . HIS A 1 100 ? -10.300 5.587 9.659 1.00 94.88 100 HIS A N 1
ATOM 794 C CA . HIS A 1 100 ? -9.235 6.426 9.122 1.00 94.88 100 HIS A CA 1
ATOM 795 C C . HIS A 1 100 ? -9.677 7.883 8.916 1.00 94.88 100 HIS A C 1
ATOM 797 O O . HIS A 1 100 ? -8.982 8.812 9.324 1.00 94.88 100 HIS A O 1
ATOM 803 N N . ARG A 1 101 ? -10.862 8.098 8.328 1.00 93.50 101 ARG A N 1
ATOM 804 C CA . ARG A 1 101 ? -11.428 9.444 8.133 1.00 93.50 101 ARG A CA 1
ATOM 805 C C . ARG A 1 101 ? -11.760 10.126 9.455 1.00 93.50 101 ARG A C 1
ATOM 807 O O . ARG A 1 101 ? -11.495 11.315 9.589 1.00 93.50 101 ARG A O 1
ATOM 814 N N . ILE A 1 102 ? -12.309 9.382 10.416 1.00 93.69 102 ILE A N 1
ATOM 815 C CA . ILE A 1 102 ? -12.613 9.898 11.757 1.00 93.69 102 ILE A CA 1
ATOM 816 C C . ILE A 1 102 ? -11.323 10.327 12.466 1.00 93.69 102 ILE A C 1
ATOM 818 O O . ILE A 1 102 ? -11.268 11.431 13.002 1.00 93.69 102 ILE A O 1
ATOM 822 N N . ARG A 1 103 ? -10.267 9.502 12.424 1.00 91.12 103 ARG A N 1
ATOM 823 C CA . ARG A 1 103 ? -8.965 9.836 13.018 1.00 91.12 103 ARG A CA 1
ATOM 824 C C . ARG A 1 103 ? -8.378 11.100 12.389 1.00 91.12 103 ARG A C 1
ATOM 826 O O . ARG A 1 103 ? -8.066 12.037 13.115 1.00 91.12 103 ARG A O 1
ATOM 833 N N . HIS A 1 104 ? -8.360 11.200 11.059 1.00 89.19 104 HIS A N 1
ATOM 834 C CA . HIS A 1 104 ? -7.905 12.418 10.382 1.00 89.19 104 HIS A CA 1
ATOM 835 C C . HIS A 1 104 ? -8.727 13.665 10.718 1.00 89.19 104 HIS A C 1
ATOM 837 O O . HIS A 1 104 ? -8.149 14.738 10.884 1.00 89.19 104 HIS A O 1
ATOM 843 N N . TRP A 1 105 ? -10.052 13.542 10.821 1.00 88.44 105 TRP A N 1
ATOM 844 C CA . TRP A 1 105 ? -10.908 14.651 11.244 1.00 88.44 105 TRP A CA 1
ATOM 845 C C . TRP A 1 105 ? -10.555 15.127 12.657 1.00 88.44 105 TRP A C 1
ATOM 847 O O . TRP A 1 105 ? -10.440 16.326 12.888 1.00 88.44 105 TRP A O 1
ATOM 857 N N . ASN A 1 106 ? -10.329 14.194 13.585 1.00 87.62 106 ASN A N 1
ATOM 858 C CA . ASN A 1 106 ? -9.976 14.515 14.967 1.00 87.62 106 ASN A CA 1
ATOM 859 C C . ASN A 1 106 ? -8.569 15.123 15.096 1.00 87.62 106 ASN A C 1
ATOM 861 O O . ASN A 1 106 ? -8.361 16.010 15.917 1.00 87.62 106 ASN A O 1
ATOM 865 N N . GLU A 1 107 ? -7.607 14.674 14.286 1.00 84.38 107 GLU A N 1
ATOM 866 C CA . GLU A 1 107 ? -6.238 15.214 14.261 1.00 84.38 107 GLU A CA 1
ATOM 867 C C . GLU A 1 107 ? -6.153 16.592 13.599 1.00 84.38 107 GLU A C 1
ATOM 869 O O . GLU A 1 107 ? -5.299 17.410 13.942 1.00 84.38 107 GLU A O 1
ATOM 874 N N . ARG A 1 108 ? -7.005 16.840 12.599 1.00 78.81 108 ARG A N 1
ATOM 875 C CA . ARG A 1 108 ? -6.989 18.052 11.773 1.00 78.81 108 ARG A CA 1
ATOM 876 C C . ARG A 1 108 ? -8.421 18.559 11.595 1.00 78.81 108 ARG A C 1
ATOM 878 O O . ARG A 1 108 ? -8.956 18.468 10.485 1.00 78.81 108 ARG A O 1
ATOM 885 N N . PRO A 1 109 ? -9.049 19.085 12.662 1.00 73.38 109 PRO A N 1
ATOM 886 C CA . PRO A 1 109 ? -10.404 19.608 12.564 1.00 73.38 109 PRO A CA 1
ATOM 887 C C . PRO A 1 109 ? -10.453 20.736 11.532 1.00 73.38 109 PRO A C 1
ATOM 889 O O . PRO A 1 109 ? -9.461 21.449 11.324 1.00 73.38 109 PRO A O 1
ATOM 892 N N . CYS A 1 110 ? -11.600 20.900 10.865 1.00 70.56 110 CYS A N 1
ATOM 893 C CA . CYS A 1 110 ? -11.776 22.035 9.970 1.00 70.56 110 CYS A CA 1
ATOM 894 C C . CYS A 1 110 ? -11.515 23.324 10.754 1.00 70.56 110 CYS A C 1
ATOM 896 O O . CYS A 1 110 ? -12.058 23.520 11.840 1.00 70.56 110 CYS A O 1
ATOM 898 N N . LYS A 1 111 ? -10.651 24.178 10.209 1.00 75.00 111 LYS A N 1
ATOM 899 C CA . LYS A 1 111 ? -10.341 25.488 10.773 1.00 75.00 111 LYS A CA 1
ATOM 900 C C . LYS A 1 111 ? -11.614 26.342 10.732 1.00 75.00 111 LYS A C 1
ATOM 902 O O . LYS A 1 111 ? -12.022 26.701 9.623 1.00 75.00 111 LYS A O 1
ATOM 907 N N . PRO A 1 112 ? -12.277 26.601 11.876 1.00 73.75 112 PRO A N 1
ATOM 908 C CA . PRO A 1 112 ? -13.577 27.272 11.893 1.00 73.75 112 PRO A CA 1
ATOM 909 C C . PRO A 1 112 ? -13.487 28.668 11.274 1.00 73.75 112 PRO A C 1
ATOM 911 O O . PRO A 1 112 ? -14.356 29.063 10.510 1.00 73.75 112 PRO A O 1
ATOM 914 N N . ASP A 1 113 ? -12.360 29.341 11.502 1.00 78.44 113 ASP A N 1
ATOM 915 C CA . ASP A 1 113 ? -11.989 30.634 10.934 1.00 78.44 113 ASP A CA 1
ATOM 916 C C . ASP A 1 113 ? -11.964 30.635 9.398 1.00 78.44 113 ASP A C 1
ATOM 918 O O . ASP A 1 113 ? -12.439 31.578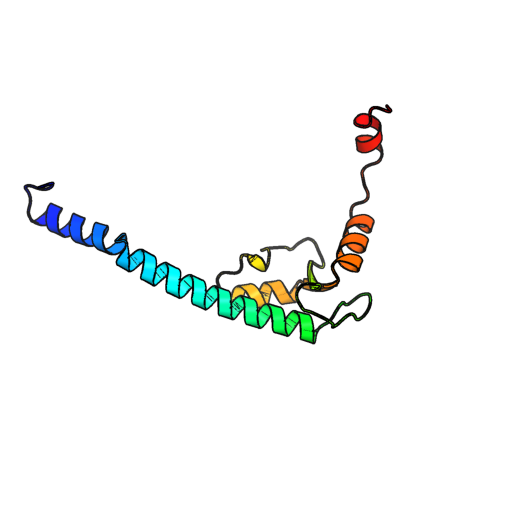 8.769 1.00 78.44 113 ASP A O 1
ATOM 922 N N . ILE A 1 114 ? -11.462 29.565 8.772 1.00 79.06 114 ILE A N 1
ATOM 923 C CA . ILE A 1 114 ? -11.467 29.438 7.307 1.00 79.06 114 ILE A CA 1
ATOM 924 C C . ILE A 1 114 ? -12.879 29.149 6.800 1.00 79.06 114 ILE A C 1
ATOM 926 O O . ILE A 1 114 ? -13.279 29.685 5.767 1.00 79.06 114 ILE A O 1
ATOM 930 N N . PHE A 1 115 ? -13.629 28.294 7.499 1.00 77.12 115 PHE A N 1
ATOM 931 C CA . PHE A 1 115 ? -14.994 27.957 7.104 1.00 77.12 115 PHE A CA 1
ATOM 932 C C . PHE A 1 115 ? -15.891 29.200 7.139 1.00 77.12 115 PHE A C 1
ATOM 934 O O . PHE A 1 115 ? -16.536 29.507 6.144 1.00 77.12 115 PHE A O 1
ATOM 941 N N . GLU A 1 116 ? -15.847 29.973 8.224 1.00 77.75 116 GLU A N 1
ATOM 942 C CA . GLU A 1 116 ? -16.583 31.236 8.357 1.00 77.75 116 GLU A CA 1
ATOM 943 C C . GLU A 1 116 ? -16.156 32.281 7.316 1.00 77.75 116 GLU A C 1
ATOM 945 O O . GLU A 1 116 ? -17.004 32.985 6.777 1.00 77.75 116 GLU A O 1
ATOM 950 N N . ALA A 1 117 ? -14.865 32.357 6.974 1.00 80.75 117 ALA A N 1
ATOM 951 C CA . ALA A 1 117 ? -14.364 33.306 5.976 1.00 80.75 117 ALA A CA 1
ATOM 952 C C . ALA A 1 117 ? -14.711 32.943 4.519 1.00 80.75 117 ALA A C 1
ATOM 954 O O . ALA A 1 117 ? -14.595 33.794 3.640 1.00 80.75 117 ALA A O 1
ATOM 955 N N . THR A 1 118 ? -15.079 31.689 4.240 1.00 80.25 118 THR A N 1
ATOM 956 C CA . THR A 1 118 ? -15.307 31.188 2.869 1.00 80.25 118 THR A CA 1
ATOM 957 C C . THR A 1 118 ? -16.740 30.738 2.601 1.00 80.25 118 THR A C 1
ATOM 959 O O . THR A 1 118 ? -17.094 30.501 1.447 1.00 80.25 118 THR A O 1
ATOM 962 N N . TYR A 1 119 ? -17.569 30.617 3.637 1.00 81.31 119 TYR A N 1
ATOM 963 C CA . TYR A 1 119 ? -18.964 30.227 3.503 1.00 81.31 119 TYR A CA 1
ATOM 964 C C . TYR A 1 119 ? -19.840 31.445 3.184 1.00 81.31 119 TYR A C 1
ATOM 966 O O . TYR A 1 119 ? -20.091 32.283 4.047 1.00 81.31 119 TYR A O 1
ATOM 974 N N . GLU A 1 120 ? -20.342 31.525 1.952 1.00 79.50 120 GLU A N 1
ATOM 975 C CA . GLU A 1 120 ? -21.424 32.445 1.590 1.00 79.50 120 GLU A CA 1
ATOM 976 C C . GLU A 1 120 ? -22.776 31.736 1.794 1.00 79.50 120 GLU A C 1
ATOM 978 O O . GLU A 1 120 ? -23.083 30.793 1.056 1.00 79.50 120 GLU A O 1
ATOM 983 N N . PRO A 1 121 ? -23.584 32.121 2.801 1.00 79.19 121 PRO A N 1
ATOM 984 C CA . PRO A 1 121 ? -24.918 31.558 2.970 1.00 79.19 121 PRO A CA 1
ATOM 985 C C . PRO A 1 121 ? -25.806 31.923 1.770 1.00 79.19 121 PRO A C 1
ATOM 987 O O . PRO A 1 121 ? -25.795 33.066 1.314 1.00 79.19 121 PRO A O 1
ATOM 990 N N . ALA A 1 122 ? -26.550 30.930 1.274 1.00 72.50 122 ALA A N 1
ATOM 991 C CA . ALA A 1 122 ? -27.501 31.065 0.168 1.00 72.50 122 ALA A CA 1
ATOM 992 C C . ALA A 1 122 ? -28.748 31.883 0.537 1.00 72.50 122 ALA A C 1
ATOM 994 O O . ALA A 1 122 ? -29.172 31.815 1.716 1.00 72.50 122 ALA A O 1
#

Foldseek 3Di:
DPDPDPVVVVVVVVVCVCVDPVVVVVVVVVQVVQLVVLVVVQQVVLLVQAAPPPRDRDGSVQKDWDFPDDPQPDDLNPDRHPVSNVVNSVRTHIHGPVVRVVVCCVVDPPPVVVCVVPDDDD

Nearest PDB structures (foldseek):
  4zux-assembly1_U  TM=1.943E-01  e=5.860E+00  Saccharomyces cerevisiae S288C

Mean predicted aligned error: 8.02 Å

Solvent-accessible surface area (backbone atoms only — not comparable to full-atom values): 7244 Å² total; per-residue (Å²): 123,102,52,93,48,71,64,61,45,50,52,48,50,56,55,47,51,68,68,25,72,69,45,47,48,53,51,50,52,52,51,52,52,52,47,50,54,45,51,49,54,53,38,54,49,38,52,73,67,16,12,74,88,79,60,56,64,87,54,48,86,53,43,39,80,44,67,76,66,87,89,70,89,67,63,72,92,70,47,87,44,65,68,57,35,55,59,52,49,76,49,35,46,37,23,30,59,66,61,45,50,52,50,51,42,73,77,56,57,81,57,64,72,58,51,66,74,67,61,78,86,132

Organism: NCBI:txid1538159